Protein AF-A0AAW1THP9-F1 (afdb_monomer)

Secondary structure (DSSP, 8-state):
--HHHHHHHHGGGTHHHHGGGSS-------------------S--HHHHHHHHHHHHHHHHHHHHHHHHHHHHHHHHHHHHHHHHHHHHTTS-SS--SHHHHHHHHHHHHHHHHHHH-----EETTTEE-SHHHHHHHHHHHHHHHHHHHHHHHHHHTT-

Mean predicted aligned error: 14.14 Å

Nearest PDB structures (foldseek):
  9cpb-assembly1_3V  TM=4.712E-01  e=2.681E-01  Bos taurus
  8glv-assembly1_5V  TM=4.897E-01  e=1.123E+00  Chlamydomonas reinhardtii
  5xef-assembly1_A  TM=5.828E-01  e=8.694E+00  Bacillus cereus ATCC 14579
  1sg2-assembly1_A  TM=4.259E-01  e=7.085E+00  Escherichia coli

Organism: NCBI:txid420089

pLDDT: mean 75.7, std 18.4, range [38.72, 97.5]

Foldseek 3Di:
DVVVVVVVVVVVVVVVVVVVVPPPDDPDPPDDDDDDDDDDDDDDCPVVVVVVVVVVVVVVVCVLVVVQVVQVVVLVVLVVVLVVLVVVLVPQDPDDPDPVSVVVNVVSVVVNVCSVVCRDFDDDVPPDTSHVVVVVVVVVVVVVVVVVVVVVVVVVVVVD

InterPro domains:
  IPR013604 7TM chemosensory receptor [PF08395] (63-155)

Solvent-accessible surface area (backbone atoms only — not comparable to full-atom values): 9895 Å² total; per-residue (Å²): 131,72,70,64,64,60,54,66,64,53,62,66,61,60,63,65,63,65,68,70,73,79,75,79,78,82,85,83,87,87,87,83,80,91,80,90,80,91,69,96,74,83,95,74,64,70,70,62,56,53,56,54,52,56,52,52,56,53,50,63,64,47,50,62,53,53,51,26,48,53,46,44,50,52,35,51,50,50,54,50,52,46,53,49,53,53,58,50,60,75,68,53,69,97,66,67,91,44,78,66,47,50,55,49,51,52,51,50,51,52,50,51,52,48,42,71,76,53,63,74,71,58,50,60,92,79,78,46,62,54,33,69,65,48,54,49,49,52,51,47,53,52,52,53,52,52,52,54,51,51,52,53,53,53,57,52,59,76,74,109

Radius of gyration: 28.11 Å; Cα contacts (8 Å, |Δi|>4): 45; chains: 1; bounding box: 48×54×78 Å

Structure (mmCIF, N/CA/C/O backbone):
data_AF-A0AAW1THP9-F1
#
_entry.id   AF-A0AAW1THP9-F1
#
loop_
_atom_site.group_PDB
_atom_site.id
_atom_site.type_symbol
_atom_site.label_atom_id
_atom_site.label_alt_id
_atom_site.label_comp_id
_atom_site.label_asym_id
_atom_site.label_entity_id
_atom_site.label_seq_id
_atom_site.pdbx_PDB_ins_code
_atom_site.Cartn_x
_atom_site.Cartn_y
_atom_site.Cartn_z
_atom_site.occupancy
_atom_site.B_iso_or_equiv
_atom_site.auth_seq_id
_atom_site.auth_comp_id
_atom_site.auth_asym_id
_atom_site.auth_atom_id
_atom_site.pdbx_PDB_model_num
ATOM 1 N N . MET A 1 1 ? -0.919 2.666 -35.099 1.00 44.25 1 MET A N 1
ATOM 2 C CA . MET A 1 1 ? -0.061 2.255 -33.968 1.00 44.25 1 MET A CA 1
ATOM 3 C C . MET A 1 1 ? 1.091 3.220 -33.659 1.00 44.25 1 MET A C 1
ATOM 5 O O . MET A 1 1 ? 1.779 2.991 -32.683 1.00 44.25 1 MET A O 1
ATOM 9 N N . GLN A 1 2 ? 1.265 4.328 -34.400 1.00 38.72 2 GLN A N 1
ATOM 10 C CA . GLN A 1 2 ? 2.220 5.402 -34.056 1.00 38.72 2 GLN A CA 1
ATOM 11 C C . GLN A 1 2 ? 1.674 6.396 -33.005 1.00 38.72 2 GLN A C 1
ATOM 13 O O . GLN A 1 2 ? 2.433 7.098 -32.354 1.00 38.72 2 GLN A O 1
ATOM 18 N N . ARG A 1 3 ? 0.343 6.453 -32.832 1.00 43.28 3 ARG A N 1
ATOM 19 C CA . ARG A 1 3 ? -0.342 7.460 -32.001 1.00 43.28 3 ARG A CA 1
ATOM 20 C C . ARG A 1 3 ? -0.255 7.215 -30.487 1.00 43.28 3 ARG A C 1
ATOM 22 O O . ARG A 1 3 ? -0.426 8.163 -29.732 1.00 43.28 3 ARG A O 1
ATOM 29 N N . ASP A 1 4 ? 0.043 5.993 -30.044 1.00 41.47 4 ASP A N 1
ATOM 30 C CA . ASP A 1 4 ? 0.111 5.677 -28.607 1.00 41.47 4 ASP A CA 1
ATOM 31 C C . ASP A 1 4 ? 1.475 6.022 -27.985 1.00 41.47 4 ASP A C 1
ATOM 33 O O . ASP A 1 4 ? 1.542 6.394 -26.814 1.00 41.47 4 ASP A O 1
ATOM 37 N N . LEU A 1 5 ? 2.552 6.012 -28.780 1.00 46.66 5 LEU A N 1
ATOM 38 C CA . LEU A 1 5 ? 3.889 6.431 -28.336 1.00 46.66 5 LEU A CA 1
ATOM 39 C C . LEU A 1 5 ? 3.978 7.953 -28.101 1.00 46.66 5 LEU A C 1
ATOM 41 O O . LEU A 1 5 ? 4.636 8.386 -27.155 1.00 46.66 5 LEU A O 1
ATOM 45 N N . ASP A 1 6 ? 3.239 8.762 -28.869 1.00 45.47 6 ASP A N 1
ATOM 46 C CA . ASP A 1 6 ? 3.173 10.221 -28.670 1.00 45.47 6 ASP A CA 1
ATOM 47 C C . ASP A 1 6 ? 2.445 10.628 -27.376 1.00 45.47 6 ASP A C 1
ATOM 49 O O . ASP A 1 6 ? 2.708 11.697 -26.812 1.00 45.47 6 ASP A O 1
ATOM 53 N N . ASN A 1 7 ? 1.547 9.783 -26.857 1.00 48.50 7 ASN A N 1
ATOM 54 C CA . ASN A 1 7 ? 0.814 10.085 -25.627 1.00 48.50 7 ASN A CA 1
ATOM 55 C C . ASN A 1 7 ? 1.652 9.855 -24.362 1.00 48.50 7 ASN A C 1
ATOM 57 O O . ASN A 1 7 ? 1.528 10.635 -23.416 1.00 48.50 7 ASN A O 1
ATOM 61 N N . CYS A 1 8 ? 2.568 8.881 -24.349 1.00 46.28 8 CYS A N 1
ATOM 62 C CA . CYS A 1 8 ? 3.484 8.691 -23.217 1.00 46.28 8 CYS A CA 1
ATOM 63 C C . CYS A 1 8 ? 4.484 9.851 -23.067 1.00 46.28 8 CYS A C 1
ATOM 65 O O . CYS A 1 8 ? 4.831 10.216 -21.944 1.00 46.28 8 CYS A O 1
ATOM 67 N N . CYS A 1 9 ? 4.886 10.501 -24.165 1.00 45.88 9 CYS A N 1
ATOM 68 C CA . CYS A 1 9 ? 5.809 11.638 -24.107 1.00 45.88 9 CYS A CA 1
ATOM 69 C C . CYS A 1 9 ? 5.139 12.942 -23.618 1.00 45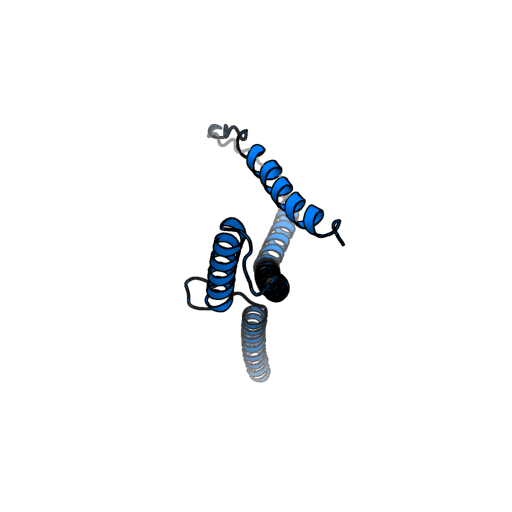.88 9 CYS A C 1
ATOM 71 O O . CYS A 1 9 ? 5.800 13.804 -23.035 1.00 45.88 9 CYS A O 1
ATOM 73 N N . LYS A 1 10 ? 3.813 13.091 -23.774 1.00 42.94 10 LYS A N 1
ATOM 74 C CA . LYS A 1 10 ? 3.068 14.275 -23.296 1.00 42.94 10 LYS A CA 1
ATOM 75 C C . LYS A 1 10 ? 2.879 14.322 -21.776 1.00 42.94 10 LYS A C 1
ATOM 77 O O . LYS A 1 10 ? 2.763 15.417 -21.224 1.00 42.94 10 LYS A O 1
ATOM 82 N N . ILE A 1 11 ? 2.913 13.182 -21.082 1.00 45.78 11 ILE A N 1
ATOM 83 C CA . ILE A 1 11 ? 2.735 13.123 -19.618 1.00 45.78 11 ILE A CA 1
ATOM 84 C C . ILE A 1 11 ? 3.929 13.768 -18.881 1.00 45.78 11 ILE A C 1
ATOM 86 O O . ILE A 1 11 ? 3.756 14.358 -17.813 1.00 45.78 11 ILE A O 1
ATOM 90 N N . GLY A 1 12 ? 5.116 13.804 -19.501 1.00 43.75 12 GLY A N 1
ATOM 91 C CA . GLY A 1 12 ? 6.282 14.535 -18.986 1.00 43.75 12 GLY A CA 1
ATOM 92 C C . GLY A 1 12 ? 6.107 16.061 -18.930 1.00 43.75 12 GLY A C 1
ATOM 93 O O . GLY A 1 12 ? 6.792 16.729 -18.157 1.00 43.75 12 GLY A O 1
ATOM 94 N N . ASN A 1 13 ? 5.155 16.629 -19.682 1.00 40.50 13 ASN A N 1
ATOM 95 C CA . ASN A 1 13 ? 4.973 18.081 -19.785 1.00 40.50 13 ASN A CA 1
ATOM 96 C C . ASN A 1 13 ? 4.006 18.660 -18.727 1.00 40.50 13 ASN A C 1
ATOM 98 O O . ASN A 1 13 ? 3.968 19.868 -18.499 1.00 40.50 13 ASN A O 1
ATOM 102 N N . ILE A 1 14 ? 3.253 17.812 -18.014 1.00 48.84 14 ILE A N 1
ATOM 103 C CA . ILE A 1 14 ? 2.349 18.260 -16.936 1.00 48.84 14 ILE A CA 1
ATOM 104 C C . ILE A 1 14 ? 3.141 18.561 -15.648 1.00 48.84 14 ILE A C 1
ATOM 106 O O . ILE A 1 14 ? 2.782 19.463 -14.888 1.00 48.84 14 ILE A O 1
ATOM 110 N N . ARG A 1 15 ? 4.293 17.903 -15.442 1.00 45.62 15 ARG A N 1
ATOM 111 C CA . ARG A 1 15 ? 5.149 18.115 -14.260 1.00 45.62 15 ARG A CA 1
ATOM 112 C C . ARG A 1 15 ? 5.854 19.480 -14.255 1.00 45.62 15 ARG A C 1
ATOM 114 O O . ARG A 1 15 ? 6.119 20.022 -13.185 1.00 45.62 15 ARG A O 1
ATOM 121 N N . ALA A 1 16 ? 6.076 20.083 -15.425 1.00 47.38 16 ALA A N 1
ATOM 122 C CA . ALA A 1 16 ? 6.691 21.408 -15.544 1.00 47.38 16 ALA A CA 1
ATOM 123 C C . ALA A 1 16 ? 5.741 22.567 -15.171 1.00 47.38 16 ALA A C 1
ATOM 125 O O . ALA A 1 16 ? 6.206 23.652 -14.816 1.00 47.38 16 ALA A O 1
ATOM 126 N N . LYS A 1 17 ? 4.414 22.357 -15.194 1.00 45.34 17 LYS A N 1
ATOM 127 C CA . LYS A 1 17 ? 3.441 23.403 -14.827 1.00 45.34 17 LYS A CA 1
ATOM 128 C C . LYS A 1 17 ? 3.219 23.546 -13.319 1.00 45.34 17 LYS A C 1
ATOM 130 O O . LYS A 1 17 ? 2.946 24.654 -12.871 1.00 45.34 17 LYS A O 1
ATOM 135 N N . TYR A 1 18 ? 3.405 22.490 -12.526 1.00 45.53 18 TYR A N 1
ATOM 136 C CA . TYR A 1 18 ? 3.198 22.568 -11.071 1.00 45.53 18 TYR A CA 1
ATOM 137 C C . TYR A 1 18 ? 4.393 23.138 -10.296 1.00 45.53 18 TYR A C 1
ATOM 139 O O . TYR A 1 18 ? 4.208 23.697 -9.218 1.00 45.53 18 TYR A O 1
ATOM 147 N N . GLN A 1 19 ? 5.611 23.085 -10.844 1.00 45.75 19 GLN A N 1
ATOM 148 C CA . GLN A 1 19 ? 6.793 23.590 -10.133 1.00 45.75 19 GLN A CA 1
ATOM 149 C C . GLN A 1 19 ? 6.982 25.114 -10.246 1.00 45.75 19 GLN A C 1
ATOM 151 O O . GLN A 1 19 ? 7.714 25.706 -9.454 1.00 45.75 19 GLN A O 1
ATOM 156 N N . LYS A 1 20 ? 6.305 25.779 -11.195 1.00 44.47 20 LYS A N 1
ATOM 157 C CA . LYS A 1 20 ? 6.450 27.230 -11.412 1.00 44.47 20 LYS A CA 1
ATOM 158 C C . LYS A 1 20 ? 5.540 28.088 -10.520 1.00 44.47 20 LYS A C 1
ATOM 160 O O . LYS A 1 20 ? 5.772 29.286 -10.422 1.00 44.47 20 LYS A O 1
ATOM 165 N N . ASN A 1 21 ? 4.564 27.491 -9.827 1.00 43.78 21 ASN A N 1
ATOM 166 C CA . ASN A 1 21 ? 3.610 28.229 -8.986 1.00 43.78 21 ASN A CA 1
ATOM 167 C C . ASN A 1 21 ? 3.977 28.269 -7.485 1.00 43.78 21 ASN A C 1
ATOM 169 O O . ASN A 1 21 ? 3.252 28.850 -6.689 1.00 43.78 21 ASN A O 1
ATOM 173 N N . SER A 1 22 ? 5.116 27.684 -7.089 1.00 44.53 22 SER A N 1
ATOM 174 C CA . SER A 1 22 ? 5.567 27.591 -5.685 1.00 44.53 22 SER A CA 1
ATOM 175 C C . SER A 1 22 ? 6.704 28.568 -5.329 1.00 44.53 22 SER A C 1
ATOM 177 O O . SER A 1 22 ? 7.479 28.304 -4.411 1.00 44.53 22 SER A O 1
ATOM 179 N N . ARG A 1 23 ? 6.861 29.678 -6.067 1.00 47.91 23 ARG A N 1
ATOM 180 C CA . ARG A 1 23 ? 7.915 30.687 -5.810 1.00 47.91 23 ARG A CA 1
ATOM 181 C C . ARG A 1 23 ? 7.425 32.110 -5.515 1.00 47.91 23 ARG A C 1
ATOM 183 O O . ARG A 1 23 ? 8.266 32.967 -5.296 1.00 47.91 23 ARG A O 1
ATOM 190 N N . ASN A 1 24 ? 6.114 32.356 -5.434 1.00 48.41 24 ASN A N 1
ATOM 191 C CA . ASN A 1 24 ? 5.558 33.701 -5.191 1.00 48.41 24 ASN A CA 1
ATOM 192 C C . ASN A 1 24 ? 4.722 33.823 -3.901 1.00 48.41 24 ASN A C 1
ATOM 194 O O . ASN A 1 24 ? 3.814 34.645 -3.812 1.00 48.41 24 ASN A O 1
ATOM 198 N N . GLY A 1 25 ? 5.024 33.015 -2.884 1.00 48.72 25 GLY A N 1
ATOM 199 C CA . GLY A 1 25 ? 4.445 33.166 -1.548 1.00 48.72 25 GLY A CA 1
ATOM 200 C C . GLY A 1 25 ? 5.316 34.059 -0.668 1.00 48.72 25 GLY A C 1
ATOM 201 O O . GLY A 1 25 ? 6.138 33.549 0.086 1.00 48.72 25 GLY A O 1
ATOM 202 N N . ASN A 1 26 ? 5.144 35.377 -0.768 1.00 43.97 26 ASN A N 1
ATOM 203 C CA . ASN A 1 26 ? 5.717 36.331 0.181 1.00 43.97 26 ASN A CA 1
ATOM 204 C C . ASN A 1 26 ? 5.121 36.072 1.574 1.00 43.97 26 ASN A C 1
ATOM 206 O O . ASN A 1 26 ? 3.962 36.390 1.837 1.00 43.97 26 ASN A O 1
ATOM 210 N N . ALA A 1 27 ? 5.910 35.475 2.465 1.00 51.25 27 ALA A N 1
ATOM 211 C CA . ALA A 1 27 ? 5.564 35.311 3.869 1.00 51.25 27 ALA A CA 1
ATOM 212 C C . ALA A 1 27 ? 5.851 36.619 4.624 1.00 51.25 27 ALA A C 1
ATOM 214 O O . ALA A 1 27 ? 6.956 36.837 5.112 1.00 51.25 27 ALA A O 1
ATOM 215 N N . SER A 1 28 ? 4.849 37.493 4.719 1.00 54.38 28 SER A N 1
ATOM 216 C CA . SER A 1 28 ? 4.863 38.667 5.600 1.00 54.38 28 SER A CA 1
ATOM 217 C C . SER A 1 28 ? 3.712 38.585 6.604 1.00 54.38 28 SER A C 1
ATOM 219 O O . SER A 1 28 ? 2.707 39.270 6.457 1.00 54.38 28 SER A O 1
ATOM 221 N N . TRP A 1 29 ? 3.845 37.736 7.624 1.00 47.53 29 TRP A N 1
ATOM 222 C CA . TRP A 1 29 ? 2.930 37.732 8.774 1.00 47.53 29 TRP A CA 1
ATOM 223 C C . TRP A 1 29 ? 3.688 37.430 10.067 1.00 47.53 29 TRP A C 1
ATOM 225 O O . TRP A 1 29 ? 3.480 36.414 10.717 1.00 47.53 29 TRP A O 1
ATOM 235 N N . LEU A 1 30 ? 4.587 38.337 10.441 1.00 50.72 30 LEU A N 1
ATOM 236 C CA . LEU A 1 30 ? 5.109 38.455 11.800 1.00 50.72 30 LEU A CA 1
ATOM 237 C C . LEU A 1 30 ? 5.126 39.940 12.141 1.00 50.72 30 LEU A C 1
ATOM 239 O O . LEU A 1 30 ? 6.083 40.627 11.799 1.00 50.72 30 LEU A O 1
ATOM 243 N N . SER A 1 31 ? 4.027 40.429 12.725 1.00 51.47 31 SER A N 1
ATOM 244 C CA . SER A 1 31 ? 3.969 41.548 13.685 1.00 51.47 31 SER A CA 1
ATOM 245 C C . SER A 1 31 ? 2.521 42.009 13.878 1.00 51.47 31 SER A C 1
ATOM 247 O O . SER A 1 31 ? 1.987 42.759 13.067 1.00 51.47 31 SER A O 1
ATOM 249 N N . ARG A 1 32 ? 1.886 41.583 14.972 1.00 41.75 32 ARG A N 1
ATOM 250 C CA . ARG A 1 32 ? 0.834 42.340 15.675 1.00 41.75 32 ARG A CA 1
ATOM 251 C C . ARG A 1 32 ? 0.733 41.748 17.080 1.00 41.75 32 ARG A C 1
ATOM 253 O O . ARG A 1 32 ? 0.373 40.591 17.234 1.00 41.75 32 ARG A O 1
ATOM 260 N N . SER A 1 33 ? 1.358 42.408 18.047 1.00 44.16 33 SER A N 1
ATOM 261 C CA . SER A 1 33 ? 0.759 43.487 18.846 1.00 44.16 33 SER A CA 1
ATOM 262 C C . SER A 1 33 ? 0.076 42.883 20.063 1.00 44.16 33 SER A C 1
ATOM 264 O O . SER A 1 33 ? -1.083 42.484 20.017 1.00 44.16 33 SER A O 1
ATOM 266 N N . SER A 1 34 ? 0.857 42.808 21.135 1.00 58.78 34 SER A N 1
ATOM 267 C CA . SER A 1 34 ? 0.383 42.765 22.510 1.00 58.78 34 SER A CA 1
ATOM 268 C C . SER A 1 34 ? -0.566 43.939 22.743 1.00 58.78 34 SER A C 1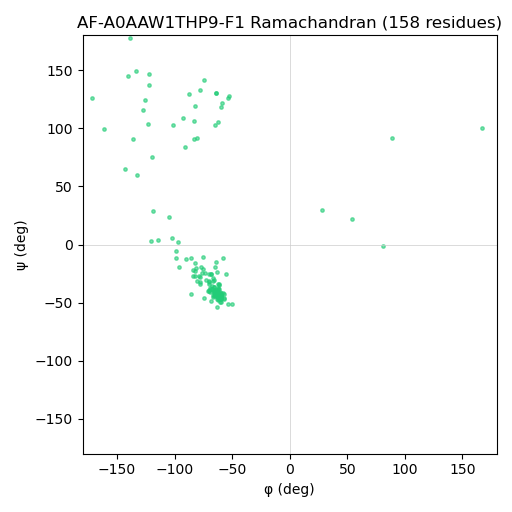
ATOM 270 O O . SER A 1 34 ? -0.191 45.051 22.399 1.00 58.78 34 SER A O 1
ATOM 272 N N . ASP A 1 35 ? -1.764 43.674 23.265 1.00 51.41 35 ASP A N 1
ATOM 273 C CA . ASP A 1 35 ? -2.460 44.506 24.260 1.00 51.41 35 ASP A CA 1
ATOM 274 C C . ASP A 1 35 ? -3.717 43.762 24.761 1.00 51.41 35 ASP A C 1
ATOM 276 O O . ASP A 1 35 ? -4.547 43.342 23.948 1.00 51.41 35 ASP A O 1
ATOM 280 N N . PRO A 1 36 ? -3.896 43.572 26.083 1.00 55.66 36 PRO A N 1
ATOM 281 C CA . PRO A 1 36 ? -5.121 43.028 26.648 1.00 55.66 36 PRO A CA 1
ATOM 282 C C . PRO A 1 36 ? -6.074 44.166 27.040 1.00 55.66 36 PRO A C 1
ATOM 284 O O . PRO A 1 36 ? -5.858 44.854 28.036 1.00 55.66 36 PRO A O 1
ATOM 287 N N . ILE A 1 37 ? -7.170 44.337 26.297 1.00 49.66 37 ILE A N 1
ATOM 288 C CA . ILE A 1 37 ? -8.319 45.129 26.757 1.00 49.66 37 ILE A CA 1
ATOM 289 C C . ILE A 1 37 ? -9.399 44.156 27.231 1.00 49.66 37 ILE A C 1
ATOM 291 O O . ILE A 1 37 ? -10.099 43.525 26.441 1.00 49.66 37 ILE A O 1
ATOM 295 N N . MET A 1 38 ? -9.501 44.038 28.555 1.00 58.66 38 MET A N 1
ATOM 296 C CA . MET A 1 38 ? -10.617 43.422 29.266 1.00 58.66 38 MET A CA 1
ATOM 297 C C . MET A 1 38 ? -11.879 44.252 29.022 1.00 58.66 38 MET A C 1
ATOM 299 O O . MET A 1 38 ? -12.062 45.287 29.653 1.00 58.66 38 MET A O 1
ATOM 303 N N . ASN A 1 39 ? -12.760 43.783 28.142 1.00 52.50 39 ASN A N 1
ATOM 304 C CA . ASN A 1 39 ? -14.157 44.198 28.127 1.00 52.50 39 ASN A CA 1
ATOM 305 C C . ASN A 1 39 ? -15.026 42.942 28.156 1.00 52.50 39 ASN A C 1
ATOM 307 O O . ASN A 1 39 ? -14.968 42.106 27.255 1.00 52.50 39 ASN A O 1
ATOM 311 N N . GLY A 1 40 ? -15.787 42.804 29.242 1.00 65.19 40 GLY A N 1
ATOM 312 C CA . GLY A 1 40 ? -16.732 41.720 29.448 1.00 65.19 40 GLY A CA 1
ATOM 313 C C . GLY A 1 40 ? -17.792 41.719 28.353 1.00 65.19 40 GLY A C 1
ATOM 314 O O . GLY A 1 40 ? -18.550 42.675 28.214 1.00 65.19 40 GLY A O 1
ATOM 315 N N . ALA A 1 41 ? -17.839 40.625 27.599 1.00 56.72 41 ALA A N 1
ATOM 316 C CA . ALA A 1 41 ? -18.925 40.305 26.689 1.00 56.72 41 ALA A CA 1
ATOM 317 C C . ALA A 1 41 ? -19.530 38.943 27.076 1.00 56.72 41 ALA A C 1
ATOM 319 O O . ALA A 1 41 ? -18.814 38.071 27.585 1.00 56.72 41 ALA A O 1
ATOM 320 N N . PRO A 1 42 ? -20.846 38.762 26.892 1.00 57.44 42 PRO A N 1
ATOM 321 C CA . PRO A 1 42 ? -21.610 37.723 27.557 1.00 57.44 42 PRO A CA 1
ATOM 322 C C . PRO A 1 42 ? -21.581 36.400 26.779 1.00 57.44 42 PRO A C 1
ATOM 324 O O . PRO A 1 42 ? -21.804 36.362 25.577 1.00 57.44 42 PRO A O 1
ATOM 327 N N . PHE A 1 43 ? -21.260 35.321 27.494 1.00 52.59 43 PHE A N 1
ATOM 328 C CA . PHE A 1 43 ? -21.900 33.993 27.523 1.00 52.59 43 PHE A CA 1
ATOM 329 C C . PHE A 1 43 ? -22.668 33.402 26.305 1.00 52.59 43 PHE A C 1
ATOM 331 O O . PHE A 1 43 ? -23.529 32.555 26.515 1.00 52.59 43 PHE A O 1
ATOM 338 N N . GLU A 1 44 ? -22.336 33.721 25.048 1.00 55.12 44 GLU A N 1
ATOM 339 C CA . GLU A 1 44 ? -22.968 33.100 23.856 1.00 55.12 44 GLU A CA 1
ATOM 340 C C . GLU A 1 44 ? -22.036 32.228 22.983 1.00 55.12 44 GLU A C 1
ATOM 342 O O . GLU A 1 44 ? -22.474 31.653 21.993 1.00 55.12 44 GLU A O 1
ATOM 347 N N . ASN A 1 45 ? -20.768 32.021 23.369 1.00 55.56 45 ASN A N 1
ATOM 348 C CA . ASN A 1 45 ? -19.774 31.311 22.533 1.00 55.56 45 ASN A CA 1
ATOM 349 C C . ASN A 1 45 ? -19.465 29.847 22.924 1.00 55.56 45 ASN A C 1
ATOM 351 O O . ASN A 1 45 ? -18.589 29.211 22.332 1.00 55.56 45 ASN A O 1
ATOM 355 N N . VAL A 1 46 ? -20.164 29.255 23.900 1.00 58.47 46 VAL A N 1
ATOM 356 C CA . VAL A 1 46 ? -19.855 27.878 24.359 1.00 58.47 46 VAL A CA 1
ATOM 357 C C . VAL A 1 46 ? -20.282 26.815 23.332 1.00 58.47 46 VAL A C 1
ATOM 359 O O . VAL A 1 46 ? -19.630 25.777 23.196 1.00 58.47 46 VAL A O 1
ATOM 362 N N . GLN A 1 47 ? -21.334 27.076 22.552 1.00 57.03 47 GLN A N 1
ATOM 363 C CA . GLN A 1 47 ? -21.899 26.097 21.616 1.00 57.03 47 GLN A CA 1
ATOM 364 C C . GLN A 1 47 ? -21.097 25.965 20.308 1.00 57.03 47 GLN A C 1
ATOM 366 O O . GLN A 1 47 ? -21.080 24.893 19.698 1.00 57.03 47 GLN A O 1
ATOM 371 N N . GLU A 1 48 ? -20.386 27.015 19.890 1.00 60.09 48 GLU A N 1
ATOM 372 C CA . GLU A 1 48 ? -19.555 26.989 18.679 1.00 60.09 48 GLU A CA 1
ATOM 373 C C . GLU A 1 48 ? -18.223 26.255 18.917 1.00 60.09 48 GLU A C 1
ATOM 375 O O . GLU A 1 48 ? -17.779 25.463 18.080 1.00 60.09 48 GLU A O 1
ATOM 380 N N . SER A 1 49 ? -17.665 26.372 20.130 1.00 62.28 49 SER A N 1
ATOM 381 C CA . SER A 1 49 ? -16.461 25.640 20.548 1.00 62.28 49 SER A CA 1
ATOM 382 C C . SER A 1 49 ? -16.646 24.112 20.529 1.00 62.28 49 SER A C 1
ATOM 384 O O . SER A 1 49 ? -15.720 23.369 20.190 1.00 62.28 49 SER A O 1
ATOM 386 N N . ALA A 1 50 ? -17.852 23.617 20.832 1.00 68.88 50 ALA A N 1
ATOM 387 C CA . ALA A 1 50 ? -18.144 22.182 20.823 1.00 68.88 50 ALA A CA 1
ATOM 388 C C . ALA A 1 50 ? -18.154 21.589 19.401 1.00 68.88 50 ALA A C 1
ATOM 390 O O . ALA A 1 50 ? -17.612 20.503 19.182 1.00 68.88 50 ALA A O 1
ATOM 391 N N . LYS A 1 51 ? -18.699 22.311 18.411 1.00 71.38 51 LYS A N 1
ATOM 392 C CA . LYS A 1 51 ? -18.720 21.857 17.006 1.00 71.38 51 LYS A CA 1
ATOM 393 C C . LYS A 1 51 ? -17.312 21.765 16.415 1.00 71.38 51 LYS A C 1
ATOM 395 O O . LYS A 1 51 ? -17.018 20.835 15.664 1.00 71.38 51 LYS A O 1
ATOM 400 N N . GLN A 1 52 ? -16.428 22.685 16.796 1.00 75.69 52 GLN A N 1
ATOM 401 C CA . GLN A 1 52 ? -15.059 22.725 16.289 1.00 75.69 52 GLN A CA 1
ATOM 402 C C . GLN A 1 52 ? -14.200 21.558 16.807 1.00 75.69 52 GLN A C 1
ATOM 404 O O . GLN A 1 52 ? -13.389 21.015 16.056 1.00 75.69 52 GLN A O 1
ATOM 409 N N . LYS A 1 53 ? -14.432 21.099 18.047 1.00 76.69 53 LYS A N 1
ATOM 410 C CA . LYS A 1 53 ? -13.756 19.913 18.606 1.00 76.69 53 LYS A CA 1
ATOM 411 C C . LYS A 1 53 ? -14.152 18.622 17.889 1.00 76.69 53 LYS A C 1
ATOM 413 O O . LYS A 1 53 ? -13.278 17.852 17.501 1.00 76.69 53 LYS A O 1
ATOM 418 N N . VAL A 1 54 ? -15.448 18.422 17.641 1.00 79.38 54 VAL A N 1
ATOM 419 C CA . VAL A 1 54 ? -15.950 17.224 16.940 1.00 79.38 54 VAL A CA 1
ATOM 420 C C . VAL A 1 54 ? -15.404 17.150 15.510 1.00 79.38 54 VAL A C 1
ATOM 422 O O . VAL A 1 54 ? -15.045 16.074 15.034 1.00 79.38 54 VAL A O 1
ATOM 425 N N . PHE A 1 55 ? -15.289 18.291 14.826 1.00 78.69 55 PHE A N 1
ATOM 426 C CA . PHE A 1 55 ? -14.724 18.339 13.478 1.00 78.69 55 PHE A CA 1
ATOM 427 C C . PHE A 1 55 ? -13.235 17.957 13.449 1.00 78.69 55 PHE A C 1
ATOM 429 O O . PHE A 1 55 ? -12.815 17.190 12.581 1.00 78.69 55 PHE A O 1
ATOM 436 N N . ALA A 1 56 ? -12.446 18.428 14.421 1.00 78.00 56 ALA A N 1
ATOM 437 C CA . ALA A 1 56 ? -11.028 18.087 14.529 1.00 78.00 56 ALA A CA 1
ATOM 438 C C . ALA A 1 56 ? -10.803 16.585 14.788 1.00 78.00 56 ALA A C 1
ATOM 440 O O . ALA A 1 56 ? -9.950 15.974 14.142 1.00 78.00 56 ALA A O 1
ATOM 441 N N . GLU A 1 57 ? -11.607 15.964 15.658 1.00 81.31 57 GLU A N 1
ATOM 442 C CA . GLU A 1 57 ? -11.526 14.519 15.919 1.00 81.31 57 GLU A CA 1
ATOM 443 C C . GLU A 1 57 ? -11.843 13.685 14.672 1.00 81.31 57 GLU A C 1
ATOM 445 O O . GLU A 1 57 ? -11.146 12.714 14.370 1.00 81.31 57 GLU A O 1
ATOM 450 N N . LYS A 1 58 ? -12.865 14.083 13.904 1.00 80.75 58 LYS A N 1
ATOM 451 C CA . LYS A 1 58 ? -13.220 13.401 12.651 1.00 80.75 58 LYS A CA 1
ATOM 452 C C . LYS A 1 58 ? -12.154 13.579 11.575 1.00 80.75 58 LYS A C 1
ATOM 454 O O . LYS A 1 58 ? -11.856 12.620 10.865 1.00 80.75 58 LYS A O 1
ATOM 459 N N . MET A 1 59 ? -11.535 14.757 11.481 1.00 81.12 59 MET A N 1
ATOM 460 C CA . MET A 1 59 ? -10.406 14.971 10.573 1.00 81.12 59 MET A CA 1
ATOM 461 C C . MET A 1 59 ? -9.230 14.056 10.911 1.00 81.12 59 MET A C 1
ATOM 463 O O . MET A 1 59 ? -8.681 13.423 10.011 1.00 81.12 59 MET A O 1
ATOM 467 N N . PHE A 1 60 ? -8.885 13.922 12.194 1.00 81.88 60 PHE A N 1
ATOM 468 C CA . PHE A 1 60 ? -7.781 13.062 12.620 1.00 81.88 60 PHE A CA 1
ATOM 469 C C . PHE A 1 60 ? -8.007 11.588 12.248 1.00 81.88 60 PHE A C 1
ATOM 471 O O . PHE A 1 60 ? -7.069 10.898 11.859 1.00 81.88 60 PHE A O 1
ATOM 478 N N . GLN A 1 61 ? -9.260 11.122 12.281 1.00 82.69 61 GLN A N 1
ATOM 479 C CA . GLN A 1 61 ? -9.623 9.764 11.858 1.00 82.69 61 GLN A CA 1
ATOM 480 C C . GLN A 1 61 ? -9.519 9.548 10.339 1.00 82.69 61 GLN A C 1
ATOM 482 O O . GLN A 1 61 ? -9.208 8.440 9.907 1.00 82.69 61 GLN A O 1
ATOM 487 N N . MET A 1 62 ? -9.753 10.577 9.515 1.00 89.19 62 MET A N 1
ATOM 488 C CA . MET A 1 62 ? -9.699 10.439 8.052 1.00 89.19 62 MET A CA 1
ATOM 489 C C . MET A 1 62 ? -8.278 10.482 7.483 1.00 89.19 62 MET A C 1
ATOM 491 O O . MET A 1 62 ? -8.008 9.815 6.486 1.00 89.19 62 MET A O 1
ATOM 495 N N . ILE A 1 63 ? -7.362 11.221 8.114 1.00 89.00 63 ILE A N 1
ATOM 496 C CA . ILE A 1 63 ? -5.968 11.356 7.657 1.00 89.00 63 ILE A CA 1
ATOM 497 C C . ILE A 1 63 ? -5.284 10.004 7.364 1.00 89.00 63 ILE A C 1
ATOM 499 O O . ILE A 1 63 ? -4.758 9.860 6.260 1.00 89.00 63 ILE A O 1
ATOM 503 N N . PRO A 1 64 ? -5.284 8.995 8.263 1.00 86.56 64 PRO A N 1
ATOM 504 C CA . 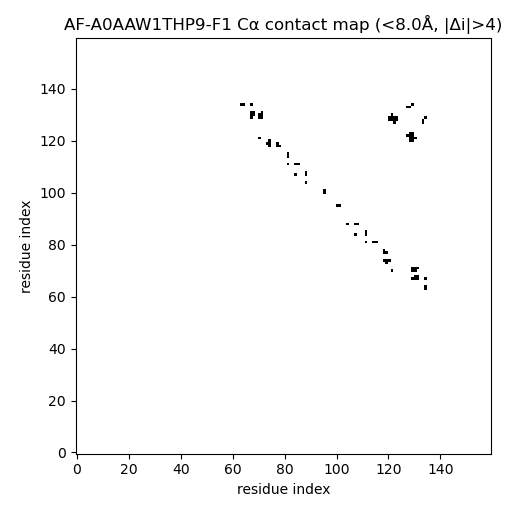PRO A 1 64 ? -4.604 7.726 7.991 1.00 86.56 64 PRO A CA 1
ATOM 505 C C . PRO A 1 64 ? -5.244 6.941 6.841 1.00 86.56 64 PRO A C 1
ATOM 507 O O . PRO A 1 64 ? -4.536 6.250 6.114 1.00 86.56 64 PRO A O 1
ATOM 510 N N . ILE A 1 65 ? -6.559 7.072 6.639 1.00 89.25 65 ILE A N 1
ATOM 511 C CA . ILE A 1 65 ? -7.279 6.413 5.541 1.00 89.25 65 ILE A CA 1
ATOM 512 C C . ILE A 1 65 ? -6.854 7.019 4.205 1.00 89.25 65 ILE A C 1
ATOM 514 O O . ILE A 1 65 ? -6.509 6.285 3.281 1.00 89.25 65 ILE A O 1
ATOM 518 N N . VAL A 1 66 ? -6.842 8.353 4.118 1.00 91.69 66 VAL A N 1
ATOM 519 C CA . VAL A 1 66 ? -6.401 9.072 2.916 1.00 91.69 66 VAL A CA 1
ATOM 520 C C . VAL A 1 66 ? -4.936 8.757 2.628 1.00 91.69 66 VAL A C 1
ATOM 522 O O . VAL A 1 66 ? -4.596 8.422 1.500 1.00 91.69 66 VAL A O 1
ATOM 525 N N . LEU A 1 67 ? -4.075 8.772 3.648 1.00 89.88 67 LEU A N 1
ATOM 526 C CA . LEU A 1 67 ? -2.662 8.432 3.490 1.00 89.88 67 LEU A CA 1
ATOM 527 C C . LEU A 1 67 ? -2.479 7.001 2.959 1.00 89.88 67 LEU A C 1
ATOM 529 O O . LEU A 1 67 ? -1.759 6.798 1.985 1.00 89.88 67 LEU A O 1
ATOM 533 N N . ALA A 1 68 ? -3.153 6.017 3.562 1.00 88.81 68 ALA A N 1
ATOM 534 C CA . ALA A 1 68 ? -3.081 4.624 3.127 1.00 88.81 68 ALA A CA 1
ATOM 535 C C . ALA A 1 68 ? -3.618 4.436 1.699 1.00 88.81 68 ALA A C 1
ATOM 537 O O . ALA A 1 68 ? -3.046 3.660 0.928 1.00 88.81 68 ALA A O 1
ATOM 538 N N . HIS A 1 69 ? -4.677 5.164 1.334 1.00 91.06 69 HIS A N 1
ATOM 539 C CA . HIS A 1 69 ? -5.232 5.169 -0.017 1.00 91.06 69 HIS A CA 1
ATOM 540 C C . HIS A 1 69 ? -4.223 5.706 -1.036 1.00 91.06 69 HIS A C 1
ATOM 542 O O . HIS A 1 69 ? -3.882 4.999 -1.982 1.00 91.06 69 HIS A O 1
ATOM 548 N N . GLU A 1 70 ? -3.674 6.902 -0.811 1.00 91.94 70 GLU A N 1
ATOM 549 C CA . GLU A 1 70 ? -2.699 7.508 -1.724 1.00 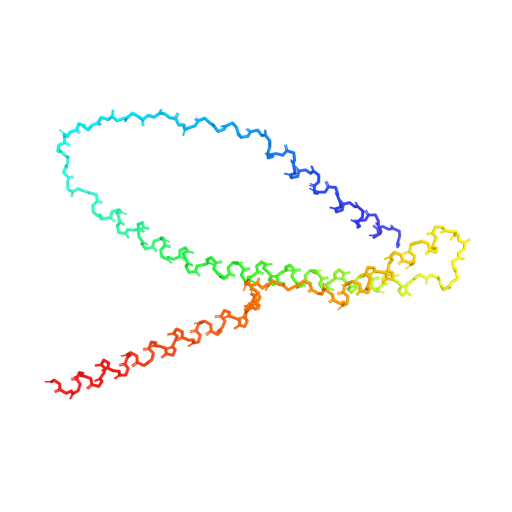91.94 70 GLU A CA 1
ATOM 550 C C . GLU A 1 70 ? -1.425 6.664 -1.846 1.00 91.94 70 GLU A C 1
ATOM 552 O O . GLU A 1 70 ? -0.942 6.419 -2.954 1.00 91.94 70 GLU A O 1
ATOM 557 N N . CYS A 1 71 ? -0.910 6.139 -0.728 1.00 89.75 71 CYS A N 1
ATOM 558 C CA . CYS A 1 71 ? 0.214 5.204 -0.746 1.00 89.75 71 CYS A CA 1
ATOM 559 C C . CYS A 1 71 ? -0.109 3.977 -1.606 1.00 89.75 71 CYS A C 1
ATOM 561 O O . CYS A 1 71 ? 0.680 3.615 -2.479 1.00 89.75 71 CYS A O 1
ATOM 563 N N . SER A 1 72 ? -1.286 3.375 -1.427 1.00 88.62 72 SER A N 1
ATOM 564 C CA . SER A 1 72 ? -1.710 2.208 -2.208 1.00 88.62 72 SER A CA 1
ATOM 565 C C . SER A 1 72 ? -1.847 2.523 -3.700 1.00 88.62 72 SER A C 1
ATOM 567 O O . SER A 1 72 ? -1.397 1.731 -4.531 1.00 88.62 72 SER A O 1
ATOM 569 N N . CYS A 1 73 ? -2.394 3.690 -4.054 1.00 90.19 73 CYS A N 1
ATOM 570 C CA . CYS A 1 73 ? -2.489 4.159 -5.436 1.00 90.19 73 CYS A CA 1
ATOM 571 C C . CYS A 1 73 ? -1.110 4.309 -6.082 1.00 90.19 73 CYS A C 1
ATOM 573 O O . CYS A 1 73 ? -0.894 3.807 -7.185 1.00 90.19 73 CYS A O 1
ATOM 575 N N . VAL A 1 74 ? -0.152 4.932 -5.391 1.00 91.06 74 VAL A N 1
ATOM 576 C CA . VAL A 1 74 ? 1.213 5.107 -5.913 1.00 91.06 74 VAL A CA 1
ATOM 577 C C . VAL A 1 74 ? 1.919 3.763 -6.088 1.00 91.06 74 VAL A C 1
ATOM 579 O O . VAL A 1 74 ? 2.595 3.552 -7.095 1.00 91.06 74 VAL A O 1
ATOM 582 N N . VAL A 1 75 ? 1.742 2.822 -5.156 1.00 89.25 75 VAL A N 1
ATOM 583 C CA . VAL A 1 75 ? 2.306 1.469 -5.289 1.00 89.25 75 VAL A CA 1
ATOM 584 C C . VAL A 1 75 ? 1.688 0.722 -6.473 1.00 89.25 75 VAL A C 1
ATOM 586 O O . VAL A 1 75 ? 2.408 0.076 -7.239 1.00 89.25 75 VAL A O 1
ATOM 589 N N . ALA A 1 76 ? 0.368 0.812 -6.654 1.00 89.62 76 ALA A N 1
ATOM 590 C CA . ALA A 1 76 ? -0.331 0.191 -7.777 1.00 89.62 76 ALA A CA 1
ATOM 591 C C . ALA A 1 76 ? 0.115 0.777 -9.126 1.00 89.62 76 ALA A C 1
ATOM 593 O O . ALA A 1 76 ? 0.366 0.030 -10.073 1.00 89.62 76 ALA A O 1
ATOM 594 N N . GLU A 1 77 ? 0.275 2.097 -9.200 1.00 90.00 77 GLU A N 1
ATOM 595 C CA . GLU A 1 77 ? 0.741 2.770 -10.410 1.00 90.00 77 GLU A CA 1
ATOM 596 C C . GLU A 1 77 ? 2.213 2.457 -10.703 1.00 90.00 77 GLU A C 1
ATOM 598 O O . GLU A 1 77 ? 2.577 2.188 -11.847 1.00 90.00 77 GLU A O 1
ATOM 603 N N . GLY A 1 78 ? 3.046 2.363 -9.661 1.00 88.06 78 GLY A N 1
ATOM 604 C CA . GLY A 1 78 ? 4.413 1.862 -9.773 1.00 88.06 78 GLY A CA 1
ATOM 605 C C . GLY A 1 78 ? 4.447 0.486 -10.435 1.00 88.06 78 GLY A C 1
ATOM 606 O O . GLY A 1 78 ? 5.116 0.313 -11.449 1.00 88.06 78 GLY A O 1
ATOM 607 N N . LYS A 1 79 ? 3.649 -0.471 -9.939 1.00 88.50 79 LYS A N 1
ATOM 608 C CA . LYS A 1 79 ? 3.530 -1.823 -10.522 1.00 88.50 79 LYS A CA 1
ATOM 609 C C . LYS A 1 79 ? 3.108 -1.799 -11.995 1.00 88.50 79 LYS A C 1
ATOM 611 O O . LYS A 1 79 ? 3.669 -2.540 -12.803 1.00 88.50 79 LYS A O 1
ATOM 616 N N . ARG A 1 80 ? 2.149 -0.943 -12.363 1.00 89.31 80 ARG A N 1
ATOM 617 C CA . ARG A 1 80 ? 1.703 -0.779 -13.759 1.00 89.31 80 ARG A CA 1
ATOM 618 C C . ARG A 1 80 ? 2.806 -0.252 -14.664 1.00 89.31 80 ARG A C 1
ATOM 620 O O . ARG A 1 80 ? 2.962 -0.747 -15.781 1.00 89.31 80 ARG A O 1
ATOM 627 N N . LEU A 1 81 ? 3.590 0.710 -14.186 1.00 87.06 81 LEU A N 1
ATOM 628 C CA . LEU A 1 81 ? 4.718 1.253 -14.933 1.00 87.06 81 LEU A CA 1
ATOM 629 C C . LEU A 1 81 ? 5.782 0.178 -15.196 1.00 87.06 81 LEU A C 1
ATOM 631 O O . LEU A 1 81 ? 6.263 0.070 -16.322 1.00 87.06 81 LEU A O 1
ATOM 635 N N . VAL A 1 82 ? 6.078 -0.678 -14.210 1.00 87.06 82 VAL A N 1
ATOM 636 C CA . VAL A 1 82 ? 6.986 -1.828 -14.389 1.00 87.06 82 VAL A CA 1
ATOM 637 C C . VAL A 1 82 ? 6.466 -2.797 -15.450 1.00 87.06 82 VAL A C 1
ATOM 639 O O . VAL A 1 82 ? 7.197 -3.156 -16.372 1.00 87.06 82 VAL A O 1
ATOM 642 N N . ALA A 1 83 ? 5.194 -3.190 -15.356 1.00 88.31 83 ALA A N 1
ATOM 643 C CA . ALA A 1 83 ? 4.572 -4.102 -16.315 1.00 88.31 83 ALA A CA 1
ATOM 644 C C . ALA A 1 83 ? 4.567 -3.526 -17.743 1.00 88.31 83 ALA A C 1
ATOM 646 O O . ALA A 1 83 ? 4.811 -4.241 -18.717 1.00 88.31 83 ALA A O 1
ATOM 647 N N . THR A 1 84 ? 4.338 -2.217 -17.868 1.00 87.44 84 THR A N 1
ATOM 648 C CA . THR A 1 84 ? 4.397 -1.504 -19.151 1.00 87.44 84 THR A CA 1
ATOM 649 C C . THR A 1 84 ? 5.821 -1.492 -19.701 1.00 87.44 84 THR A C 1
ATOM 651 O O . THR A 1 84 ? 6.024 -1.800 -20.870 1.00 87.44 84 THR A O 1
ATOM 654 N N . CYS A 1 85 ? 6.816 -1.220 -18.854 1.00 83.94 85 CYS A N 1
ATOM 655 C CA . CYS A 1 85 ? 8.232 -1.256 -19.213 1.00 83.94 85 CYS A CA 1
ATOM 656 C C . CYS A 1 85 ? 8.634 -2.634 -19.773 1.00 83.94 85 CYS A C 1
ATOM 658 O O . CYS A 1 85 ? 9.213 -2.722 -20.853 1.00 83.94 85 CYS A O 1
ATOM 660 N N . PHE A 1 86 ? 8.212 -3.712 -19.106 1.00 85.94 86 PHE A N 1
ATOM 661 C CA . PHE A 1 86 ? 8.431 -5.088 -19.562 1.00 85.94 86 PHE A CA 1
ATOM 662 C C . PHE A 1 86 ? 7.684 -5.421 -20.872 1.00 85.94 86 PHE A C 1
ATOM 664 O O . PHE A 1 86 ? 8.173 -6.123 -21.760 1.00 85.94 86 PHE A O 1
ATOM 671 N N . SER A 1 87 ? 6.479 -4.876 -21.040 1.00 88.19 87 SER A N 1
ATOM 672 C CA . SER A 1 87 ? 5.724 -5.010 -22.292 1.00 88.19 87 SER A CA 1
ATOM 673 C C . SER A 1 87 ? 6.396 -4.270 -23.454 1.00 88.19 87 SER A C 1
ATOM 675 O O . SER A 1 87 ? 6.252 -4.677 -24.603 1.00 88.19 87 SER A O 1
ATOM 677 N N . CYS A 1 88 ? 7.137 -3.196 -23.174 1.00 82.69 88 CYS A N 1
ATOM 678 C CA . CYS A 1 88 ? 7.948 -2.506 -24.170 1.00 82.69 88 CYS A CA 1
ATOM 679 C C . CYS A 1 88 ? 9.206 -3.307 -24.514 1.00 82.69 88 CYS A C 1
ATOM 681 O O . CYS A 1 88 ? 9.463 -3.491 -25.700 1.00 82.69 88 CYS A O 1
ATOM 683 N N . THR A 1 89 ? 9.942 -3.834 -23.524 1.00 82.56 89 THR A N 1
ATOM 684 C CA . THR A 1 89 ? 11.158 -4.640 -23.770 1.00 82.56 89 THR A CA 1
ATOM 685 C C . THR A 1 89 ? 10.879 -5.866 -24.627 1.00 82.56 89 THR A C 1
ATOM 687 O O . THR A 1 89 ? 11.611 -6.125 -25.574 1.00 82.56 89 THR A O 1
ATOM 690 N N . SER A 1 90 ? 9.773 -6.568 -24.374 1.00 84.62 90 SER A N 1
ATOM 691 C CA . SER A 1 90 ? 9.363 -7.732 -25.177 1.00 84.62 90 SER A CA 1
ATOM 692 C C . SER A 1 90 ? 9.026 -7.413 -26.642 1.00 84.62 90 SER A C 1
ATOM 694 O O . SER A 1 90 ? 8.950 -8.326 -27.462 1.00 84.62 90 SER A O 1
ATOM 696 N N . ARG A 1 91 ? 8.829 -6.135 -26.991 1.00 84.38 91 ARG A N 1
ATOM 697 C CA . ARG A 1 91 ? 8.546 -5.679 -28.362 1.00 84.38 91 ARG A CA 1
ATOM 698 C C . ARG A 1 91 ? 9.777 -5.145 -29.091 1.00 84.38 91 ARG A C 1
ATOM 700 O O . ARG A 1 91 ? 9.663 -4.815 -30.272 1.00 84.38 91 ARG A O 1
ATOM 707 N N . LEU A 1 92 ? 10.923 -5.027 -28.420 1.00 81.31 92 LEU A N 1
ATOM 708 C CA . LEU A 1 92 ? 12.151 -4.597 -29.076 1.00 81.31 92 LEU A CA 1
ATOM 709 C C . LEU A 1 92 ? 12.724 -5.720 -29.954 1.00 81.31 92 LEU A C 1
ATOM 711 O O . LEU A 1 92 ? 12.658 -6.896 -29.588 1.00 81.31 92 LEU A O 1
ATOM 715 N N . PRO A 1 93 ? 13.275 -5.379 -31.132 1.00 75.50 93 PRO A N 1
ATOM 716 C CA . PRO A 1 93 ? 13.943 -6.355 -31.977 1.00 75.50 93 PRO A CA 1
ATOM 717 C C . PRO A 1 93 ? 15.183 -6.901 -31.259 1.00 75.50 93 PRO A C 1
ATOM 719 O O . PRO A 1 93 ? 16.028 -6.133 -30.818 1.00 75.50 93 PRO A O 1
ATOM 722 N N . LEU A 1 94 ? 15.316 -8.231 -31.214 1.00 73.94 94 LEU A N 1
ATOM 723 C CA . LEU A 1 94 ? 16.436 -8.968 -30.594 1.00 73.94 94 LEU A CA 1
ATOM 724 C C . LEU A 1 94 ? 17.826 -8.626 -31.167 1.00 73.94 94 LEU A C 1
ATOM 726 O O . LEU A 1 94 ? 18.837 -9.062 -30.629 1.00 73.94 94 LEU A O 1
ATOM 730 N N . ILE A 1 95 ? 17.880 -7.906 -32.290 1.00 84.81 95 ILE A N 1
ATOM 731 C CA . ILE A 1 95 ? 19.116 -7.518 -32.967 1.00 84.81 95 ILE A CA 1
ATOM 732 C C . ILE A 1 95 ? 19.112 -5.987 -33.078 1.00 84.81 95 ILE A C 1
ATOM 734 O O . ILE A 1 95 ? 18.378 -5.455 -33.924 1.00 84.81 95 ILE A O 1
ATOM 738 N N . PRO A 1 96 ? 19.889 -5.270 -32.244 1.00 79.56 96 PRO A N 1
ATOM 739 C CA . PRO A 1 96 ? 20.003 -3.820 -32.337 1.00 79.56 96 PRO A CA 1
ATOM 740 C C . PRO A 1 96 ? 20.636 -3.448 -33.682 1.00 79.56 96 PRO A C 1
ATOM 742 O O . PRO A 1 96 ? 21.653 -4.014 -34.085 1.00 79.56 96 PRO A O 1
ATOM 745 N N . LYS A 1 97 ? 20.013 -2.515 -34.410 1.00 86.81 97 LYS A N 1
ATOM 746 C CA . LYS A 1 97 ? 20.499 -2.071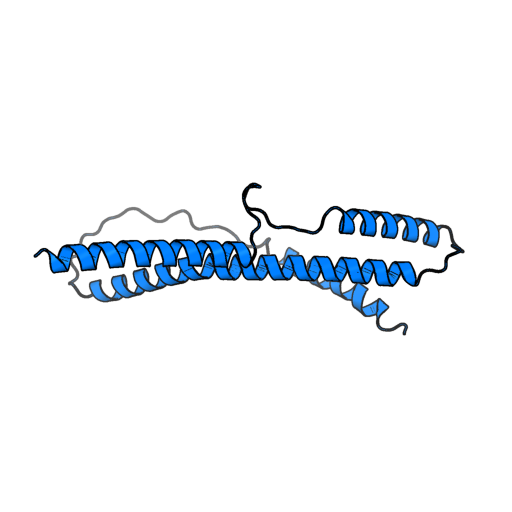 -35.732 1.00 86.81 97 LYS A CA 1
ATOM 747 C C . LYS A 1 97 ? 21.349 -0.808 -35.639 1.00 86.81 97 LYS A C 1
ATOM 749 O O . LYS A 1 97 ? 22.094 -0.503 -36.566 1.00 86.81 97 LYS A O 1
ATOM 754 N N . SER A 1 98 ? 21.216 -0.071 -34.542 1.00 89.38 98 SER A N 1
ATOM 755 C CA . SER A 1 98 ? 21.906 1.185 -34.280 1.00 89.38 98 SER A CA 1
ATOM 756 C C . SER A 1 98 ? 22.492 1.192 -32.870 1.00 89.38 98 SER A C 1
ATOM 758 O O . SER A 1 98 ? 21.891 0.649 -31.945 1.00 89.38 98 SER A O 1
ATOM 760 N N . ASN A 1 99 ? 23.617 1.889 -32.672 1.00 84.62 99 ASN A N 1
ATOM 761 C CA . ASN A 1 99 ? 24.217 2.103 -31.346 1.00 84.62 99 ASN A CA 1
ATOM 762 C C . ASN A 1 99 ? 23.230 2.752 -30.351 1.00 84.62 99 ASN A C 1
ATOM 764 O O . ASN A 1 99 ? 23.358 2.581 -29.140 1.00 84.62 99 ASN A O 1
ATOM 768 N N . GLY A 1 100 ? 22.234 3.495 -30.854 1.00 84.44 100 GLY A N 1
ATOM 769 C CA . GLY A 1 100 ? 21.160 4.054 -30.030 1.00 84.44 100 GLY A CA 1
ATOM 770 C C . GLY A 1 100 ? 20.227 2.990 -29.441 1.00 84.44 100 GLY A C 1
ATOM 771 O O . GLY A 1 100 ? 19.802 3.127 -28.295 1.00 84.44 100 GLY A O 1
ATOM 772 N N . ASP A 1 101 ? 19.965 1.913 -30.185 1.00 83.94 101 ASP A N 1
ATOM 773 C CA . ASP A 1 101 ? 19.087 0.822 -29.750 1.00 83.94 101 ASP A CA 1
ATOM 774 C C . ASP A 1 101 ? 19.743 0.023 -28.616 1.00 83.94 101 ASP A C 1
ATOM 776 O O . ASP A 1 101 ? 19.084 -0.310 -27.634 1.00 83.94 101 ASP A O 1
ATOM 780 N N . GLU A 1 102 ? 21.059 -0.205 -28.699 1.00 85.44 102 GLU A N 1
ATOM 781 C CA . GLU A 1 102 ? 21.822 -0.920 -27.667 1.00 85.44 102 GLU A CA 1
ATOM 782 C C . GLU A 1 102 ? 21.833 -0.160 -26.327 1.00 85.44 102 GLU A C 1
ATOM 784 O O . GLU A 1 102 ? 21.656 -0.744 -25.253 1.00 85.44 102 GLU A O 1
ATOM 789 N N . LEU A 1 103 ? 22.008 1.167 -26.369 1.00 87.56 103 LEU A N 1
ATOM 790 C CA . LEU A 1 103 ? 21.936 2.006 -25.168 1.00 87.56 103 LEU A CA 1
ATOM 791 C C . LEU A 1 103 ? 20.531 2.011 -24.566 1.00 87.56 103 LEU A C 1
ATOM 793 O O . LEU A 1 103 ? 20.379 1.979 -23.341 1.00 87.56 103 LEU A O 1
ATOM 797 N N . PHE A 1 104 ? 19.510 2.039 -25.419 1.00 85.00 104 PHE A N 1
ATOM 798 C CA . PHE A 1 104 ? 18.121 2.017 -24.990 1.00 85.00 104 PHE A CA 1
ATOM 799 C C . PHE A 1 104 ? 17.752 0.681 -24.332 1.00 85.00 104 PHE A C 1
ATOM 801 O O . PHE A 1 104 ? 17.162 0.682 -23.251 1.00 85.00 104 PHE A O 1
ATOM 808 N N . GLU A 1 105 ? 18.181 -0.447 -24.902 1.00 86.50 105 GLU A N 1
ATOM 809 C CA . GLU A 1 105 ? 17.999 -1.785 -24.328 1.00 86.50 105 GLU A CA 1
ATOM 810 C C . GLU A 1 105 ? 18.709 -1.930 -22.973 1.00 86.50 105 GLU A C 1
ATOM 812 O O . GLU A 1 105 ? 18.111 -2.400 -21.998 1.00 86.50 105 GLU A O 1
ATOM 817 N N . LYS A 1 106 ? 19.959 -1.455 -22.862 1.00 87.88 106 LYS A N 1
ATOM 818 C CA . LYS A 1 106 ? 20.696 -1.424 -21.587 1.00 87.88 106 LYS A CA 1
ATOM 819 C C . LYS A 1 106 ? 19.970 -0.584 -20.538 1.00 87.88 106 LYS A C 1
ATOM 821 O O . LYS A 1 106 ? 19.837 -1.016 -19.393 1.00 87.88 106 LYS A O 1
ATOM 826 N N . CYS A 1 107 ? 19.470 0.593 -20.917 1.00 87.25 107 CYS A N 1
ATOM 827 C CA . CYS A 1 107 ? 18.719 1.468 -20.018 1.00 87.25 107 CYS A CA 1
ATOM 828 C C . CYS A 1 107 ? 17.425 0.800 -19.527 1.00 87.25 107 CYS A C 1
ATOM 830 O O . CYS A 1 107 ? 17.173 0.753 -18.321 1.00 87.25 107 CYS A O 1
ATOM 832 N N . LEU A 1 108 ? 16.650 0.215 -20.443 1.00 85.62 108 LEU A N 1
ATOM 833 C CA . LEU A 1 108 ? 15.433 -0.537 -20.140 1.00 85.62 108 LEU A CA 1
ATOM 834 C C . LEU A 1 108 ? 15.701 -1.725 -19.220 1.00 85.62 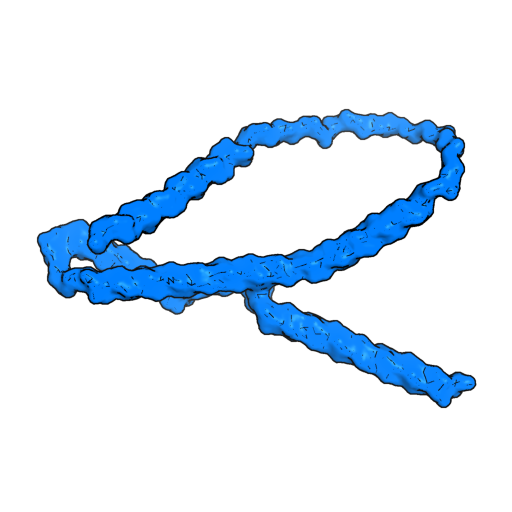108 LEU A C 1
ATOM 836 O O . LEU A 1 108 ? 14.977 -1.920 -18.251 1.00 85.62 108 LEU A O 1
ATOM 840 N N . THR A 1 109 ? 16.768 -2.478 -19.472 1.00 86.00 109 THR A N 1
ATOM 841 C CA . THR A 1 109 ? 17.148 -3.630 -18.648 1.00 86.00 109 THR A CA 1
ATOM 842 C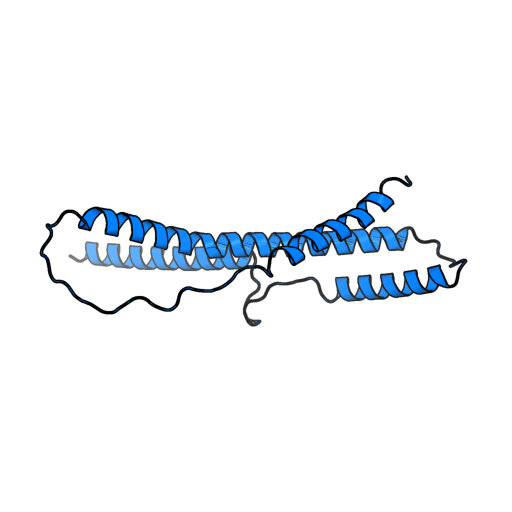 C . THR A 1 109 ? 17.492 -3.204 -17.223 1.00 86.00 109 THR A C 1
ATOM 844 O O . THR A 1 109 ? 17.039 -3.826 -16.260 1.00 86.00 109 THR A O 1
ATOM 847 N N . VAL A 1 110 ? 18.249 -2.111 -17.059 1.00 89.06 110 VAL A N 1
ATOM 848 C CA . VAL A 1 110 ? 18.556 -1.553 -15.733 1.00 89.06 110 VAL A CA 1
ATOM 849 C C . VAL A 1 110 ? 17.284 -1.075 -15.035 1.00 89.06 110 VAL A C 1
ATOM 851 O O . VAL A 1 110 ? 17.103 -1.370 -13.854 1.00 89.06 110 VAL A O 1
ATOM 854 N N . LEU A 1 111 ? 16.387 -0.392 -15.750 1.00 85.56 111 LEU A N 1
ATOM 855 C CA . LEU A 1 111 ? 15.107 0.063 -15.207 1.00 85.56 111 LEU A CA 1
ATOM 856 C C . LEU A 1 111 ? 14.214 -1.104 -14.789 1.00 85.56 111 LEU A C 1
ATOM 858 O O . LEU A 1 111 ? 13.683 -1.072 -13.685 1.00 85.56 111 LEU A O 1
ATOM 862 N N . CYS A 1 112 ? 14.085 -2.145 -15.612 1.00 84.75 112 CYS A N 1
ATOM 863 C CA . CYS A 1 112 ? 13.344 -3.362 -15.278 1.00 84.75 112 CYS A CA 1
ATOM 864 C C . CYS A 1 112 ? 13.932 -4.048 -14.042 1.00 84.75 112 CYS A C 1
ATOM 866 O O . CYS A 1 112 ? 13.193 -4.384 -13.122 1.00 84.75 112 CYS A O 1
ATOM 868 N N . ARG A 1 113 ? 15.260 -4.179 -13.962 1.00 85.69 113 ARG A N 1
ATOM 869 C CA . ARG A 1 113 ? 15.929 -4.786 -12.804 1.00 85.69 113 ARG A CA 1
ATOM 870 C C . ARG A 1 113 ? 15.750 -3.956 -11.531 1.00 85.69 113 ARG A C 1
ATOM 872 O O . ARG A 1 113 ? 15.532 -4.506 -10.452 1.00 85.69 113 ARG A O 1
ATOM 879 N N . GLN A 1 114 ? 15.828 -2.630 -11.629 1.00 86.62 114 GLN A N 1
ATOM 880 C CA . GLN A 1 114 ? 15.542 -1.740 -10.502 1.00 86.62 114 GLN A CA 1
ATOM 881 C C . GLN A 1 114 ? 14.077 -1.823 -10.084 1.00 86.62 114 GLN A C 1
ATOM 883 O O . GLN A 1 114 ? 13.783 -1.867 -8.897 1.00 86.62 114 GLN A O 1
ATOM 888 N N . ALA A 1 115 ? 13.169 -1.888 -11.047 1.00 83.44 115 ALA A N 1
ATOM 889 C CA . ALA A 1 115 ? 11.743 -2.019 -10.820 1.00 83.44 115 ALA A CA 1
ATOM 890 C C . ALA A 1 115 ? 11.357 -3.345 -10.143 1.00 83.44 115 ALA A C 1
ATOM 892 O O . ALA A 1 115 ? 10.505 -3.353 -9.258 1.00 83.44 115 ALA A O 1
ATOM 893 N N . GLU A 1 116 ? 11.999 -4.447 -10.527 1.00 80.44 116 GLU A N 1
ATOM 894 C CA . GLU A 1 116 ? 11.793 -5.769 -9.929 1.00 80.44 116 GLU A CA 1
ATOM 895 C C . GLU A 1 116 ? 12.334 -5.831 -8.495 1.00 80.44 116 GLU A C 1
ATOM 897 O O . GLU A 1 116 ? 11.687 -6.362 -7.596 1.00 80.44 116 GLU A O 1
ATOM 902 N N . THR A 1 117 ? 13.501 -5.226 -8.255 1.00 84.12 117 THR A N 1
ATOM 903 C CA . THR A 1 117 ? 14.160 -5.247 -6.937 1.00 84.12 117 THR A CA 1
ATOM 904 C C . THR A 1 117 ? 13.653 -4.179 -5.969 1.00 84.12 117 THR A C 1
ATOM 906 O O . THR A 1 117 ? 13.818 -4.323 -4.759 1.00 84.12 117 THR A O 1
ATOM 909 N N . ARG A 1 118 ? 13.058 -3.093 -6.472 1.00 79.12 118 ARG A N 1
ATOM 910 C CA . ARG A 1 118 ? 12.617 -1.937 -5.680 1.00 79.12 118 ARG A CA 1
ATOM 911 C C . ARG A 1 118 ? 11.199 -1.534 -6.042 1.00 79.12 118 ARG A C 1
ATOM 913 O O . ARG A 1 118 ? 10.944 -0.394 -6.435 1.00 79.12 118 ARG A O 1
ATOM 920 N N . LEU A 1 119 ? 10.261 -2.460 -5.864 1.00 79.12 119 LEU A N 1
ATOM 921 C CA . LEU A 1 119 ? 8.859 -2.074 -5.804 1.00 79.12 119 LEU A CA 1
ATOM 922 C C . LEU A 1 119 ? 8.703 -0.989 -4.731 1.00 79.12 119 LEU A C 1
ATOM 924 O O . LEU A 1 119 ? 9.140 -1.203 -3.596 1.00 79.12 119 LEU A O 1
ATOM 928 N N . PRO A 1 120 ? 8.120 0.175 -5.069 1.00 80.56 120 PRO A N 1
ATOM 929 C CA . PRO A 1 120 ? 7.899 1.212 -4.082 1.00 80.56 120 PRO A CA 1
ATOM 930 C C . PRO A 1 120 ? 7.031 0.616 -2.976 1.00 80.56 120 PRO A C 1
ATOM 932 O O . PRO A 1 120 ? 5.947 0.097 -3.231 1.00 80.56 120 PRO A O 1
ATOM 935 N N . GLN A 1 121 ? 7.544 0.648 -1.754 1.00 85.12 121 GLN A N 1
ATOM 936 C CA . GLN A 1 121 ? 6.797 0.327 -0.552 1.00 85.12 121 GLN A CA 1
ATOM 937 C C . GLN A 1 121 ? 6.949 1.514 0.382 1.00 85.12 121 GLN A C 1
ATOM 939 O O . GLN A 1 121 ? 8.062 1.947 0.684 1.00 85.12 121 GLN A O 1
ATOM 944 N N . PHE A 1 122 ? 5.822 2.068 0.810 1.00 89.44 122 PHE A N 1
ATOM 945 C CA . PHE A 1 122 ? 5.828 3.095 1.835 1.00 89.44 122 PHE A CA 1
ATOM 946 C C . PHE A 1 122 ? 5.908 2.398 3.178 1.00 89.44 122 PHE A C 1
ATOM 948 O O . PHE A 1 122 ? 5.036 1.604 3.525 1.00 89.44 122 PHE A O 1
ATOM 955 N N . SER A 1 123 ? 6.971 2.680 3.920 1.00 89.75 123 SER A N 1
ATOM 956 C CA . SER A 1 123 ? 7.123 2.208 5.285 1.00 89.75 123 SER A CA 1
ATOM 957 C C . SER A 1 123 ? 7.298 3.392 6.217 1.00 89.75 123 SER A C 1
ATOM 959 O O . SER A 1 123 ? 8.034 4.333 5.912 1.00 89.75 123 SER A O 1
ATOM 961 N N . ALA A 1 124 ? 6.627 3.342 7.364 1.00 87.88 124 ALA A N 1
ATOM 962 C CA . ALA A 1 124 ? 6.866 4.294 8.433 1.00 87.88 124 ALA A CA 1
ATOM 963 C C . ALA A 1 124 ? 8.079 3.826 9.242 1.00 87.88 124 ALA A C 1
ATOM 965 O O . ALA A 1 124 ? 8.011 2.842 9.981 1.00 87.88 124 ALA A O 1
ATOM 966 N N . ALA A 1 125 ? 9.206 4.518 9.058 1.00 88.00 125 ALA A N 1
ATOM 967 C CA . ALA A 1 125 ? 10.458 4.270 9.776 1.00 88.00 125 ALA A CA 1
ATOM 968 C C . ALA A 1 125 ? 10.977 2.811 9.713 1.00 88.00 125 ALA A C 1
ATOM 970 O O . ALA A 1 125 ? 11.766 2.405 10.558 1.00 88.00 125 ALA A O 1
ATOM 971 N N . GLY A 1 126 ? 10.559 2.024 8.714 1.00 86.94 126 GLY A N 1
ATOM 972 C CA . GLY A 1 126 ? 10.978 0.630 8.538 1.00 86.94 126 GLY A CA 1
ATOM 973 C C . GLY A 1 126 ? 10.234 -0.390 9.407 1.00 86.94 126 GLY A C 1
ATOM 974 O O . GLY A 1 126 ? 10.510 -1.579 9.288 1.00 86.94 126 GLY A O 1
ATOM 975 N N . PHE A 1 127 ? 9.299 0.037 10.263 1.00 86.88 127 PHE A N 1
ATOM 976 C CA . PHE A 1 127 ? 8.603 -0.863 11.193 1.00 86.88 127 PHE A CA 1
ATOM 977 C C . PHE A 1 127 ? 7.382 -1.536 10.571 1.00 86.88 127 PHE A C 1
ATOM 979 O O . PHE A 1 127 ? 7.149 -2.723 10.780 1.00 86.88 127 PHE A O 1
ATOM 986 N N . PHE A 1 128 ? 6.587 -0.773 9.823 1.00 87.38 128 PHE A N 1
ATOM 987 C CA . PHE A 1 128 ? 5.366 -1.260 9.192 1.00 87.38 128 PHE A CA 1
ATOM 988 C C . PHE A 1 128 ? 5.209 -0.664 7.798 1.00 87.38 128 PHE A C 1
ATOM 990 O O . PHE A 1 128 ? 5.607 0.478 7.539 1.00 87.38 128 PHE A O 1
ATOM 997 N N . THR A 1 129 ? 4.655 -1.455 6.886 1.00 89.94 129 THR A N 1
ATOM 998 C CA . THR A 1 129 ? 4.218 -1.003 5.567 1.00 89.94 129 THR A CA 1
ATOM 999 C C . THR A 1 129 ? 2.884 -0.278 5.695 1.00 89.94 129 THR A C 1
ATOM 1001 O O . THR A 1 129 ? 1.970 -0.748 6.366 1.00 89.94 129 THR A O 1
ATOM 1004 N N . ILE A 1 130 ? 2.779 0.894 5.070 1.00 89.69 130 ILE A N 1
ATOM 1005 C CA . ILE A 1 130 ? 1.555 1.695 5.045 1.00 89.69 130 ILE A CA 1
ATOM 1006 C C . ILE A 1 130 ? 0.678 1.147 3.920 1.00 89.69 130 ILE A C 1
ATOM 1008 O O . ILE A 1 130 ? 0.804 1.545 2.762 1.00 89.69 130 ILE A O 1
ATOM 1012 N N . ASP A 1 131 ? -0.184 0.199 4.264 1.00 87.12 131 ASP A N 1
ATOM 1013 C CA . ASP A 1 131 ? -1.159 -0.403 3.361 1.00 87.12 131 ASP A CA 1
ATOM 1014 C C . ASP A 1 131 ? -2.518 -0.600 4.059 1.00 87.12 131 ASP A C 1
ATOM 1016 O O . ASP A 1 131 ? -2.704 -0.301 5.243 1.00 87.12 131 ASP A O 1
ATOM 1020 N N . TYR A 1 132 ? -3.505 -1.108 3.319 1.00 87.56 132 TYR A N 1
ATOM 1021 C CA . TYR A 1 132 ? -4.821 -1.420 3.883 1.00 87.56 132 TYR A CA 1
ATOM 1022 C C . TYR A 1 132 ? -4.781 -2.511 4.961 1.00 87.56 132 TYR A C 1
ATOM 1024 O O . TYR A 1 132 ? -5.679 -2.555 5.801 1.00 87.56 132 TYR A O 1
ATOM 1032 N N . SER A 1 133 ? -3.760 -3.373 4.964 1.00 88.50 133 SER A N 1
ATOM 1033 C CA . SER A 1 133 ? -3.619 -4.423 5.975 1.00 88.50 133 SER A CA 1
ATOM 1034 C C . SER A 1 133 ? -3.248 -3.827 7.333 1.00 88.50 133 SER A C 1
ATOM 1036 O O . SER A 1 133 ? -3.847 -4.191 8.345 1.00 88.50 133 SER A O 1
ATOM 1038 N N . MET A 1 134 ? -2.368 -2.820 7.351 1.00 88.94 134 MET A N 1
ATOM 1039 C CA . MET A 1 134 ? -2.055 -2.033 8.542 1.00 88.94 134 MET A CA 1
ATOM 1040 C C . MET A 1 134 ? -3.308 -1.334 9.080 1.00 88.94 134 MET A C 1
ATOM 1042 O O . MET A 1 134 ? -3.591 -1.413 10.277 1.00 88.94 134 MET A O 1
ATOM 1046 N N . LEU A 1 135 ? -4.088 -0.683 8.209 1.00 88.81 135 LEU A N 1
ATOM 1047 C CA . LEU A 1 135 ? -5.321 -0.003 8.615 1.00 88.81 135 LEU A CA 1
ATOM 1048 C C . LEU A 1 135 ? -6.335 -0.991 9.215 1.00 88.81 135 LEU A C 1
ATOM 1050 O O . LEU A 1 135 ? -6.918 -0.717 10.265 1.00 88.81 135 LEU A O 1
ATOM 1054 N N . ALA A 1 136 ? -6.503 -2.158 8.588 1.00 89.69 136 ALA A N 1
ATOM 1055 C CA . ALA A 1 136 ? -7.355 -3.227 9.097 1.00 89.69 136 ALA A CA 1
ATOM 1056 C C . ALA A 1 136 ? -6.860 -3.761 10.450 1.00 89.69 136 ALA A C 1
ATOM 1058 O O . ALA A 1 136 ? -7.667 -3.969 11.354 1.00 89.69 136 ALA A O 1
ATOM 1059 N N . SER A 1 137 ? -5.544 -3.916 10.629 1.00 91.69 137 SER A N 1
ATOM 1060 C CA . SER A 1 137 ? -4.953 -4.319 11.908 1.00 91.69 137 SER A CA 1
ATOM 1061 C C . SER A 1 137 ? -5.207 -3.285 13.004 1.00 91.69 137 SER A C 1
ATOM 1063 O O . SER A 1 137 ? -5.571 -3.662 14.114 1.00 91.69 137 SER A O 1
ATOM 1065 N N . MET A 1 138 ? -5.049 -1.988 12.719 1.00 91.25 138 MET A N 1
ATOM 1066 C CA . MET A 1 138 ? -5.334 -0.928 13.693 1.00 91.25 138 MET A CA 1
ATOM 1067 C C . MET A 1 138 ? -6.813 -0.907 14.080 1.00 91.25 138 MET A C 1
ATOM 1069 O O . MET A 1 138 ? -7.136 -0.825 15.265 1.00 91.25 138 MET A O 1
ATOM 1073 N N . ALA A 1 139 ? -7.708 -1.024 13.094 1.00 89.44 139 ALA A N 1
ATOM 1074 C CA . ALA A 1 139 ? -9.141 -1.126 13.336 1.00 89.44 139 ALA A CA 1
ATOM 1075 C C . ALA A 1 139 ? -9.471 -2.361 14.190 1.00 89.44 139 ALA A C 1
ATOM 1077 O O . ALA A 1 139 ? -10.190 -2.241 15.178 1.00 89.44 139 ALA A O 1
ATOM 1078 N N . GLY A 1 140 ? -8.875 -3.515 13.880 1.00 94.12 140 GLY A N 1
ATOM 1079 C CA . GLY A 1 140 ? -9.027 -4.748 14.650 1.00 94.12 140 GLY A CA 1
ATOM 1080 C C . GLY A 1 140 ? -8.570 -4.604 16.102 1.00 94.12 140 GLY A C 1
ATOM 1081 O O . GLY A 1 140 ? -9.311 -4.975 17.011 1.00 94.12 140 GLY A O 1
ATOM 1082 N N . CYS A 1 141 ? -7.405 -3.997 16.343 1.00 94.62 141 CYS A N 1
ATOM 1083 C CA . CYS A 1 141 ? -6.912 -3.716 17.694 1.00 94.62 141 CYS A CA 1
ATOM 1084 C C . CYS A 1 141 ? -7.853 -2.782 18.470 1.00 94.62 141 CYS A C 1
ATOM 1086 O O . CYS A 1 141 ? -8.137 -3.024 19.643 1.00 94.62 141 CYS A O 1
ATOM 1088 N N . LEU A 1 142 ? -8.375 -1.733 17.823 1.00 92.50 142 LEU A N 1
ATOM 1089 C CA . LEU A 1 142 ? -9.349 -0.827 18.437 1.00 92.50 142 LEU A CA 1
ATOM 1090 C C . LEU A 1 142 ? -10.648 -1.556 18.795 1.00 92.50 142 LEU A C 1
ATOM 1092 O O . LEU A 1 142 ? -11.137 -1.418 19.916 1.00 92.50 142 LEU A O 1
ATOM 1096 N N . THR A 1 143 ? -11.191 -2.360 17.879 1.00 95.19 143 THR A N 1
ATOM 1097 C CA . THR A 1 143 ? -12.403 -3.150 18.126 1.00 95.19 143 THR A CA 1
ATOM 1098 C C . THR A 1 143 ? -12.193 -4.161 19.250 1.00 95.19 143 THR A C 1
ATOM 1100 O O . THR A 1 143 ? -13.039 -4.260 20.136 1.00 95.19 143 THR A O 1
ATOM 1103 N N . ALA A 1 144 ? -11.059 -4.865 19.269 1.00 97.19 144 ALA A N 1
ATOM 1104 C CA . ALA A 1 144 ? -10.723 -5.810 20.331 1.00 97.19 144 ALA A CA 1
ATOM 1105 C C . ALA A 1 144 ? -10.654 -5.122 21.704 1.00 97.19 144 ALA A C 1
ATOM 1107 O O . ALA A 1 144 ? -11.272 -5.593 22.659 1.00 97.19 144 ALA A O 1
ATOM 1108 N N . ASN A 1 145 ? -9.994 -3.963 21.789 1.00 95.94 145 ASN A N 1
ATOM 1109 C CA . ASN A 1 145 ? -9.944 -3.172 23.019 1.00 95.94 145 ASN A CA 1
ATOM 1110 C C . ASN A 1 145 ? -11.343 -2.743 23.482 1.00 95.94 145 ASN A C 1
ATOM 1112 O O . ASN A 1 145 ? -11.655 -2.850 24.667 1.00 95.94 145 ASN A O 1
ATOM 1116 N N . MET A 1 146 ? -12.211 -2.315 22.560 1.00 95.69 146 MET A N 1
ATOM 1117 C CA . MET A 1 146 ? -13.593 -1.950 22.894 1.00 95.69 146 MET A CA 1
ATOM 1118 C C . MET A 1 146 ? -14.391 -3.138 23.437 1.00 95.69 146 MET A C 1
ATOM 1120 O O . MET A 1 146 ? -15.112 -2.981 24.419 1.00 95.69 146 MET A O 1
ATOM 1124 N N . ILE A 1 147 ? -14.238 -4.332 22.855 1.00 97.00 147 ILE A N 1
ATOM 1125 C CA . ILE A 1 147 ? -14.902 -5.551 23.342 1.00 97.00 147 ILE A CA 1
ATOM 1126 C C . ILE A 1 147 ? -14.461 -5.871 24.774 1.00 97.00 147 ILE A C 1
ATOM 1128 O O . ILE A 1 147 ? -15.309 -6.117 25.631 1.00 97.00 147 ILE A O 1
ATOM 1132 N N . ILE A 1 148 ? -13.156 -5.821 25.049 1.00 97.50 148 ILE A N 1
ATOM 1133 C CA . ILE A 1 148 ? -12.608 -6.095 26.385 1.00 97.50 148 ILE A CA 1
ATOM 1134 C C . ILE A 1 148 ? -13.170 -5.100 27.408 1.00 97.50 148 IL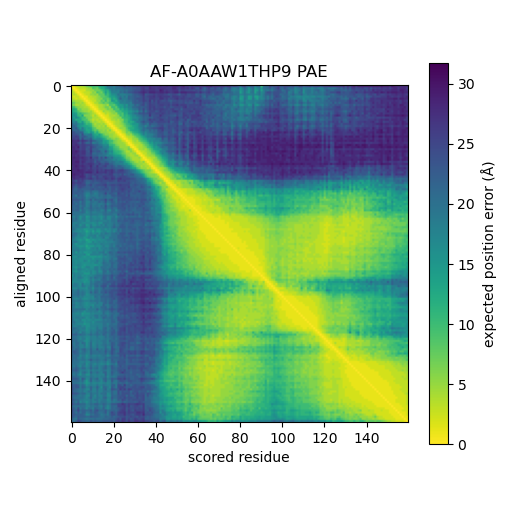E A C 1
ATOM 1136 O O . ILE A 1 148 ? -13.654 -5.500 28.466 1.00 97.50 148 ILE A O 1
ATOM 1140 N N . ILE A 1 149 ? -13.170 -3.805 27.082 1.00 96.94 149 ILE A N 1
ATOM 1141 C CA . ILE A 1 149 ? -13.709 -2.764 27.969 1.00 96.94 149 ILE A CA 1
ATOM 1142 C C . ILE A 1 149 ? -15.203 -2.993 28.231 1.00 96.94 149 ILE A C 1
ATOM 1144 O O . ILE A 1 149 ? -15.644 -2.926 29.379 1.00 96.94 149 ILE A O 1
ATOM 1148 N N . LEU A 1 150 ? -15.985 -3.308 27.194 1.00 94.88 150 LEU A N 1
ATOM 1149 C CA . LEU A 1 150 ? -17.418 -3.573 27.330 1.00 94.88 150 LEU A CA 1
ATOM 1150 C C . LEU A 1 150 ? -17.699 -4.769 28.247 1.00 94.88 150 LEU A C 1
ATOM 1152 O O . LEU A 1 150 ? -18.598 -4.690 29.086 1.00 94.88 150 LEU A O 1
ATOM 1156 N N . GLN A 1 151 ? -16.910 -5.841 28.142 1.00 95.31 151 GLN A N 1
ATOM 1157 C CA . GLN A 1 151 ? -17.026 -6.999 29.032 1.00 95.31 151 GLN A CA 1
ATOM 1158 C C . GLN A 1 151 ? -16.756 -6.621 30.494 1.00 95.31 151 GLN A C 1
ATOM 1160 O O . GLN A 1 151 ? -17.513 -7.018 31.383 1.00 95.31 151 GLN A O 1
ATOM 1165 N N . PHE A 1 152 ? -15.733 -5.803 30.754 1.00 96.50 152 PHE A N 1
ATOM 1166 C CA . PHE A 1 152 ? -15.434 -5.316 32.104 1.00 96.50 152 PHE A CA 1
ATOM 1167 C C . PHE A 1 152 ? -16.561 -4.453 32.683 1.00 96.50 152 PHE A C 1
ATOM 1169 O O . PHE A 1 152 ? -16.950 -4.636 33.838 1.00 96.50 152 PHE A O 1
ATOM 1176 N N . VAL A 1 153 ? -17.125 -3.546 31.883 1.00 96.31 153 VAL A N 1
ATOM 1177 C CA . VAL A 1 153 ? -18.236 -2.683 32.313 1.00 96.31 153 VAL A CA 1
ATOM 1178 C C . VAL A 1 153 ? -19.477 -3.513 32.653 1.00 96.31 153 VAL A C 1
ATOM 1180 O O . VAL A 1 153 ? -20.096 -3.292 33.695 1.00 96.31 153 VAL A O 1
ATOM 1183 N N . GLN A 1 154 ? -19.823 -4.497 31.819 1.00 94.38 154 GLN A N 1
ATOM 1184 C CA . GLN A 1 154 ? -20.956 -5.391 32.073 1.00 94.38 154 GLN A CA 1
ATOM 1185 C C . GLN A 1 154 ? -20.738 -6.259 33.317 1.00 94.38 154 GLN A C 1
ATOM 1187 O O . GLN A 1 154 ? -21.632 -6.370 34.154 1.00 94.38 154 GLN A O 1
ATOM 1192 N N . SER A 1 155 ? -19.537 -6.822 33.480 1.00 95.88 155 SER A N 1
ATOM 1193 C CA . SER A 1 155 ? -19.184 -7.622 34.656 1.00 95.88 155 SER A CA 1
ATOM 1194 C C . SER A 1 155 ? -19.303 -6.820 35.953 1.00 95.88 155 SER A C 1
ATOM 1196 O O . SER A 1 155 ? -19.808 -7.335 36.947 1.00 95.88 155 SER A O 1
ATOM 1198 N N . ASN A 1 156 ? -18.863 -5.559 35.956 1.00 95.31 156 ASN A N 1
ATOM 1199 C CA . ASN A 1 156 ? -18.979 -4.697 37.132 1.00 95.31 156 ASN A CA 1
ATOM 1200 C C . ASN A 1 156 ? -20.433 -4.327 37.433 1.00 95.31 156 ASN A C 1
ATOM 1202 O O . ASN A 1 156 ? -20.824 -4.316 38.596 1.00 95.31 156 ASN A O 1
ATOM 1206 N N . ARG A 1 157 ? -21.249 -4.083 36.400 1.00 95.25 157 ARG A N 1
ATOM 1207 C CA . ARG A 1 157 ? -22.673 -3.771 36.570 1.00 95.25 157 ARG A CA 1
ATOM 1208 C C . ARG A 1 157 ? -23.458 -4.915 37.211 1.00 95.25 157 ARG A C 1
ATOM 1210 O O . ARG A 1 157 ? -24.369 -4.645 37.974 1.00 95.25 157 ARG A O 1
ATOM 1217 N N . ASN A 1 158 ? -23.100 -6.166 36.934 1.00 94.62 158 ASN A N 1
ATOM 1218 C CA . ASN A 1 158 ? -23.770 -7.331 37.525 1.00 94.62 158 ASN A CA 1
ATOM 1219 C C . ASN A 1 158 ? -23.382 -7.589 38.992 1.0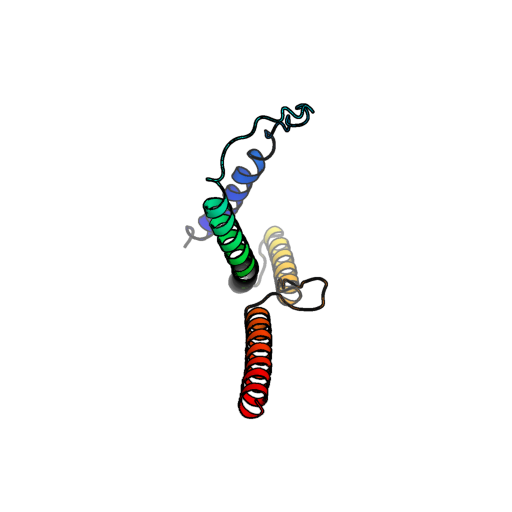0 94.62 158 ASN A C 1
ATOM 1221 O O . ASN A 1 158 ? -23.979 -8.450 39.632 1.00 94.62 158 ASN A O 1
ATOM 1225 N N . ARG A 1 159 ? -22.354 -6.903 39.508 1.00 93.31 159 ARG A N 1
ATOM 1226 C CA . ARG A 1 159 ? -21.901 -7.026 40.902 1.00 93.31 159 ARG A CA 1
ATOM 1227 C C . ARG A 1 159 ? -22.428 -5.916 41.816 1.00 93.31 159 ARG A C 1
ATOM 1229 O O . ARG A 1 159 ? -22.229 -6.028 43.022 1.00 93.31 159 ARG A O 1
ATOM 1236 N N . ALA A 1 160 ? -23.015 -4.862 41.251 1.00 82.44 160 ALA A N 1
ATOM 1237 C CA . ALA A 1 160 ? -23.592 -3.731 41.977 1.00 82.44 160 ALA A CA 1
ATOM 1238 C C . ALA A 1 160 ? -25.104 -3.915 42.128 1.00 82.44 160 ALA A C 1
ATOM 1240 O O . ALA A 1 160 ? -25.618 -3.557 43.208 1.00 82.44 160 ALA A O 1
#

Sequence (160 aa):
MQRDLDNCCKIGNIRAKYQKNSRNGNASWLSRSSDPIMNGAPFENVQESAKQKVFAEKMFQMIPIVLAHECSCVVAEGKRLVATCFSCTSRLPLIPKSNGDELFEKCLTVLCRQAETRLPQFSAAGFFTIDYSMLASMAGCLTANMIIILQFVQSNRNRA